Protein AF-A0A413WQT6-F1 (afdb_monomer)

Mean predicted aligned error: 5.81 Å

Solvent-accessible surface area (backbone atoms only — not comparable to full-atom values): 9365 Å² total; per-residue (Å²): 130,80,77,84,77,72,64,91,56,58,44,79,76,48,66,56,95,90,65,35,32,35,25,27,35,76,94,42,76,46,37,30,30,36,37,38,68,94,74,77,40,82,42,83,71,26,79,24,62,67,58,40,52,54,50,54,49,53,52,50,51,50,52,51,55,36,51,55,40,20,67,76,70,45,31,36,21,27,40,14,64,42,96,90,47,59,68,44,64,46,76,43,93,89,52,104,37,47,24,42,45,38,15,49,39,68,68,50,36,56,53,44,43,42,84,94,37,52,79,38,42,81,42,84,38,49,38,66,55,41,63,76,45,46,33,55,51,32,50,76,67,63,32,33,37,24,56,60,38,38,66,87,74,54,68,56,78,38,56,32,63,64,59,52,62,73,77,111

Structure (mmCIF, N/CA/C/O backbone):
data_AF-A0A413WQT6-F1
#
_entry.id   AF-A0A413WQT6-F1
#
loop_
_atom_site.group_PDB
_atom_site.id
_atom_site.type_symbol
_atom_site.label_atom_id
_atom_site.label_alt_id
_atom_site.label_comp_id
_atom_site.label_asym_id
_atom_site.label_entity_id
_atom_site.label_seq_id
_atom_site.pdbx_PDB_ins_code
_atom_site.Cartn_x
_atom_site.Cartn_y
_atom_site.Cartn_z
_atom_site.occupancy
_atom_site.B_iso_or_equiv
_atom_site.auth_seq_id
_atom_site.auth_comp_id
_atom_site.auth_asym_id
_atom_site.auth_atom_id
_atom_site.pdbx_PDB_model_num
ATOM 1 N N . MET A 1 1 ? 35.670 2.061 -7.711 1.00 42.25 1 MET A N 1
ATOM 2 C CA . MET A 1 1 ? 34.240 2.160 -8.042 1.00 42.25 1 MET A CA 1
ATOM 3 C C . MET A 1 1 ? 34.089 1.546 -9.412 1.00 42.25 1 MET A C 1
ATOM 5 O O . MET A 1 1 ? 34.701 2.066 -10.339 1.00 42.25 1 MET A O 1
ATOM 9 N N . LYS A 1 2 ? 33.442 0.380 -9.518 1.00 47.28 2 LYS A N 1
ATOM 10 C CA . LYS A 1 2 ? 32.992 -0.085 -10.832 1.00 47.28 2 LYS A CA 1
ATOM 11 C C . LYS A 1 2 ? 31.962 0.940 -11.298 1.00 47.28 2 LYS A C 1
ATOM 13 O O . LYS A 1 2 ? 31.149 1.375 -10.495 1.00 47.28 2 LYS A O 1
ATOM 18 N N . GLN A 1 3 ? 32.099 1.402 -12.528 1.00 52.56 3 GLN A N 1
ATOM 19 C CA . GLN A 1 3 ? 31.004 2.074 -13.203 1.00 52.56 3 GLN A CA 1
ATOM 20 C C . GLN A 1 3 ? 29.985 0.958 -13.434 1.00 52.56 3 GLN A C 1
ATOM 22 O O . GLN A 1 3 ? 30.347 -0.031 -14.068 1.00 52.56 3 GLN A O 1
ATOM 27 N N . GLU A 1 4 ? 28.830 1.015 -12.778 1.00 66.62 4 GLU A N 1
ATOM 28 C CA . GLU A 1 4 ? 27.766 0.036 -13.007 1.00 66.62 4 GLU A CA 1
ATOM 29 C C . GLU A 1 4 ? 27.338 0.196 -14.467 1.00 66.62 4 GLU A C 1
ATOM 31 O O . GLU A 1 4 ? 26.978 1.287 -14.913 1.00 66.62 4 GLU A O 1
ATOM 36 N N . GLU A 1 5 ? 27.610 -0.836 -15.267 1.00 81.31 5 GLU A N 1
ATOM 37 C CA . GLU A 1 5 ? 27.436 -0.781 -16.714 1.00 81.31 5 GLU A CA 1
ATOM 38 C C . GLU A 1 5 ? 25.961 -1.007 -17.024 1.00 81.31 5 GLU A C 1
ATOM 40 O O . GLU A 1 5 ? 25.419 -2.065 -16.729 1.00 81.31 5 GLU A O 1
ATOM 45 N N . LEU A 1 6 ? 25.323 -0.008 -17.632 1.00 87.69 6 LEU A N 1
ATOM 46 C CA . LEU A 1 6 ? 23.959 -0.154 -18.122 1.00 87.69 6 LEU A CA 1
ATOM 47 C C . LEU A 1 6 ? 23.888 -1.171 -19.267 1.00 87.69 6 LEU A C 1
ATOM 49 O O . LEU A 1 6 ? 24.847 -1.279 -20.046 1.00 87.69 6 LEU A O 1
ATOM 53 N N . PRO A 1 7 ? 22.735 -1.842 -19.446 1.00 91.19 7 PRO A N 1
ATOM 54 C CA . PRO A 1 7 ? 22.513 -2.717 -20.586 1.00 91.19 7 PRO A CA 1
ATOM 55 C C . PRO A 1 7 ? 22.791 -2.009 -21.914 1.00 91.19 7 PRO A C 1
ATOM 57 O O . PRO A 1 7 ? 22.525 -0.813 -22.091 1.00 91.19 7 PRO A O 1
ATOM 60 N N . GLU A 1 8 ? 23.322 -2.755 -22.884 1.00 92.69 8 GLU A N 1
ATOM 61 C CA . GLU A 1 8 ? 23.667 -2.194 -24.187 1.00 92.69 8 GLU A CA 1
ATOM 62 C C . GLU A 1 8 ? 22.437 -1.555 -24.848 1.00 92.69 8 GLU A C 1
ATOM 64 O O . GLU A 1 8 ? 21.415 -2.194 -25.082 1.00 92.69 8 GLU A O 1
ATOM 69 N N . GLY A 1 9 ? 22.546 -0.265 -25.170 1.00 92.81 9 GLY A N 1
ATOM 70 C CA . GLY A 1 9 ? 21.474 0.465 -25.840 1.00 92.81 9 GLY A CA 1
ATOM 71 C C . GLY A 1 9 ? 20.359 0.969 -24.923 1.00 92.81 9 GLY A C 1
ATOM 72 O O . GLY A 1 9 ? 19.442 1.600 -25.448 1.00 92.81 9 GLY A O 1
ATOM 73 N N . PHE A 1 10 ? 20.451 0.777 -23.605 1.00 94.81 10 PHE A N 1
ATOM 74 C CA . PHE A 1 10 ? 19.523 1.365 -22.640 1.00 94.81 10 PHE A CA 1
ATOM 75 C C . PHE A 1 10 ? 19.636 2.896 -22.611 1.00 94.81 10 PHE A C 1
ATOM 77 O O . PHE A 1 10 ? 20.724 3.474 -22.724 1.00 94.81 10 PHE A O 1
ATOM 84 N N . VAL A 1 11 ? 18.486 3.559 -22.522 1.00 94.56 11 VAL A N 1
ATOM 85 C CA . VAL A 1 11 ? 18.353 5.008 -22.378 1.00 94.56 11 VAL A CA 1
ATOM 86 C C . VAL A 1 11 ? 17.512 5.283 -21.143 1.00 94.56 11 VAL A C 1
ATOM 88 O O . VAL A 1 11 ? 16.311 5.025 -21.134 1.00 94.56 11 VAL A O 1
ATOM 91 N N . THR A 1 12 ? 18.156 5.849 -20.131 1.00 93.75 12 THR A N 1
ATOM 92 C CA . THR A 1 12 ? 17.547 6.238 -18.861 1.00 93.75 12 THR A CA 1
ATOM 93 C C . THR A 1 12 ? 16.577 7.404 -19.040 1.00 93.75 12 THR A C 1
ATOM 95 O O . THR A 1 12 ? 16.919 8.426 -19.643 1.00 93.75 12 THR A O 1
ATOM 98 N N . LEU A 1 13 ? 15.376 7.258 -18.487 1.00 91.94 13 LEU A N 1
ATOM 99 C CA . LEU A 1 13 ? 14.363 8.306 -18.346 1.00 91.94 13 LEU A CA 1
ATOM 100 C C . LEU A 1 13 ? 14.331 8.858 -16.918 1.00 91.94 13 LEU A C 1
ATOM 102 O O . LEU A 1 13 ? 14.244 10.072 -16.737 1.00 91.94 13 LEU A O 1
ATOM 106 N N . ALA A 1 14 ? 14.414 7.972 -15.925 1.00 90.00 14 ALA A N 1
ATOM 107 C CA . ALA A 1 14 ? 14.384 8.304 -14.506 1.00 90.00 14 ALA A CA 1
ATOM 108 C C . ALA A 1 14 ? 15.252 7.326 -13.704 1.00 90.00 14 ALA A C 1
ATOM 110 O O . ALA A 1 14 ? 15.535 6.221 -14.161 1.00 90.00 14 ALA A O 1
ATOM 111 N N . THR A 1 15 ? 15.654 7.741 -12.507 1.00 87.06 15 THR A N 1
ATOM 112 C CA . THR A 1 15 ? 16.411 6.925 -11.551 1.00 87.06 15 THR A CA 1
ATOM 113 C C . THR A 1 15 ? 15.766 7.064 -10.180 1.00 87.06 15 THR A C 1
ATOM 115 O O . THR A 1 15 ? 15.355 8.174 -9.825 1.00 87.06 15 THR A O 1
ATOM 118 N N . ASN A 1 16 ? 15.706 5.995 -9.392 1.00 77.81 16 ASN A N 1
ATOM 119 C CA . ASN A 1 16 ? 15.378 6.122 -7.973 1.00 77.81 16 ASN A CA 1
ATOM 120 C C . ASN A 1 16 ? 16.638 6.503 -7.160 1.00 77.81 16 ASN A C 1
ATOM 122 O O . ASN A 1 16 ? 17.741 6.641 -7.697 1.00 77.81 16 ASN A O 1
ATOM 126 N N . GLY A 1 17 ? 16.471 6.751 -5.860 1.00 63.88 17 GLY A N 1
ATOM 127 C CA . GLY A 1 17 ? 17.578 7.099 -4.962 1.00 63.88 17 GLY A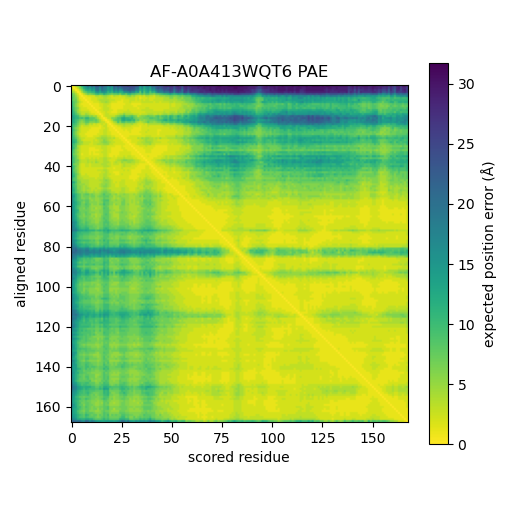 CA 1
ATOM 128 C C . GLY A 1 17 ? 18.499 5.925 -4.598 1.00 63.88 17 GLY A C 1
ATOM 129 O O . GLY A 1 17 ? 19.590 6.175 -4.083 1.00 63.88 17 GLY A O 1
ATOM 130 N N . SER A 1 18 ? 18.079 4.678 -4.855 1.00 67.69 18 SER A N 1
ATOM 131 C CA . SER A 1 18 ? 18.853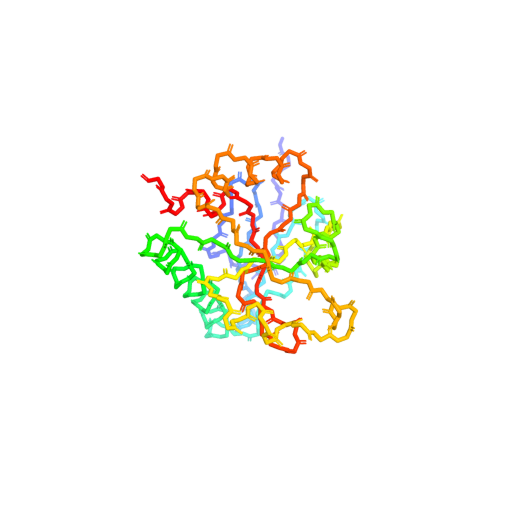 3.451 -4.603 1.00 67.69 18 SER A CA 1
ATOM 132 C C . SER A 1 18 ? 19.758 3.058 -5.771 1.00 67.69 18 SER A C 1
ATOM 134 O O . SER A 1 18 ? 20.744 2.360 -5.553 1.00 67.69 18 SER A O 1
ATOM 136 N N . GLY A 1 19 ? 19.496 3.573 -6.975 1.00 71.94 19 GLY A N 1
ATOM 137 C CA . GLY A 1 19 ? 20.334 3.390 -8.159 1.00 71.94 19 GLY A CA 1
ATOM 138 C C . GLY A 1 19 ? 19.607 2.770 -9.349 1.00 71.94 19 GLY A C 1
ATOM 139 O O . GLY A 1 19 ? 20.104 2.913 -10.461 1.00 71.94 19 GLY A O 1
ATOM 140 N N . ASP A 1 20 ? 18.442 2.150 -9.154 1.00 85.44 20 ASP A N 1
ATOM 141 C CA . ASP A 1 20 ? 17.646 1.533 -10.221 1.00 85.44 20 ASP A CA 1
ATOM 142 C C . ASP A 1 20 ? 17.134 2.562 -11.227 1.00 85.44 20 ASP A C 1
ATOM 144 O O . ASP A 1 20 ? 16.855 3.726 -10.904 1.00 85.44 20 ASP A O 1
ATOM 148 N N . GLU A 1 21 ? 17.014 2.124 -12.478 1.00 93.00 21 GLU A N 1
ATOM 149 C CA . GLU A 1 21 ? 16.743 3.012 -13.604 1.00 93.00 21 GLU A CA 1
ATOM 150 C C . GLU A 1 21 ? 15.508 2.587 -14.390 1.00 93.00 21 GLU A C 1
ATOM 152 O O . GLU A 1 21 ? 15.370 1.436 -14.794 1.00 93.00 21 GLU A O 1
ATOM 157 N N . LEU A 1 22 ? 14.637 3.546 -14.692 1.00 93.12 22 LEU A N 1
ATOM 158 C CA . LEU A 1 22 ? 13.529 3.369 -15.624 1.00 93.12 22 LEU A CA 1
ATOM 159 C C . LEU A 1 22 ? 13.934 3.939 -16.987 1.00 93.12 22 LEU A C 1
ATOM 161 O O . LEU A 1 22 ? 14.439 5.063 -17.068 1.00 93.12 22 LEU A O 1
ATOM 165 N N . GLY A 1 23 ? 13.700 3.207 -18.072 1.00 94.00 23 GLY A N 1
ATOM 166 C CA . GLY A 1 23 ? 14.144 3.618 -19.401 1.00 94.00 23 GLY A CA 1
ATOM 167 C C . GLY A 1 23 ? 13.554 2.805 -20.547 1.00 94.00 23 GLY A C 1
ATOM 168 O O . GLY A 1 23 ? 12.574 2.086 -20.389 1.00 94.00 23 GLY A O 1
ATOM 169 N N . PHE A 1 24 ? 14.155 2.938 -21.726 1.00 95.81 24 PHE A N 1
ATOM 170 C CA . PHE A 1 24 ? 13.804 2.168 -22.925 1.00 95.81 24 PHE A CA 1
ATOM 171 C C . PHE A 1 24 ? 15.065 1.743 -23.686 1.00 95.81 24 PHE A C 1
ATOM 173 O O . PHE A 1 24 ? 16.147 2.303 -23.485 1.00 95.81 24 PHE A O 1
ATOM 180 N N . LEU A 1 25 ? 14.947 0.772 -24.594 1.00 96.00 25 LEU A N 1
ATOM 181 C CA . LEU A 1 25 ? 16.061 0.342 -25.442 1.00 96.00 25 LEU A CA 1
ATOM 182 C C . LEU A 1 25 ? 16.067 1.131 -26.760 1.00 96.00 25 LEU A C 1
ATOM 184 O O . LEU A 1 25 ? 15.035 1.392 -27.366 1.00 96.00 25 LEU A O 1
ATOM 188 N N . LYS A 1 26 ? 17.240 1.502 -27.284 1.00 94.19 26 LYS A N 1
ATOM 189 C CA . LYS A 1 26 ? 17.332 2.272 -28.548 1.00 94.19 26 LYS A CA 1
ATOM 190 C C . LYS A 1 26 ? 16.607 1.621 -29.729 1.00 94.19 26 LYS A C 1
ATOM 192 O O . LYS A 1 26 ? 16.080 2.363 -30.569 1.00 94.19 26 LYS A O 1
ATOM 197 N N . ASP A 1 27 ? 16.606 0.289 -29.758 1.00 94.62 27 ASP A N 1
ATOM 198 C CA . ASP A 1 27 ? 15.990 -0.551 -30.789 1.00 94.62 27 ASP A CA 1
ATOM 199 C C . ASP A 1 27 ? 14.533 -0.944 -30.464 1.00 94.62 27 ASP A C 1
ATOM 201 O O . ASP A 1 27 ? 13.830 -1.427 -31.348 1.00 94.62 27 ASP A O 1
ATOM 205 N N . ASP A 1 28 ? 14.063 -0.675 -29.240 1.00 93.19 28 ASP A N 1
ATOM 206 C CA . ASP A 1 28 ? 12.680 -0.856 -28.782 1.00 93.19 28 ASP A CA 1
ATOM 207 C C . ASP A 1 28 ? 12.273 0.325 -27.887 1.00 93.19 28 ASP A C 1
ATOM 209 O O . ASP A 1 28 ? 12.539 0.357 -26.684 1.00 93.19 28 ASP A O 1
ATOM 213 N N . ARG A 1 29 ? 11.668 1.331 -28.525 1.00 89.12 29 ARG A N 1
ATOM 214 C CA . ARG A 1 29 ? 11.290 2.603 -27.891 1.00 89.12 29 ARG A CA 1
ATOM 215 C C . ARG A 1 29 ? 9.844 2.640 -27.413 1.00 89.12 29 ARG A C 1
ATOM 217 O O . ARG A 1 29 ? 9.415 3.684 -26.932 1.00 89.12 29 ARG A O 1
ATOM 224 N N . GLU A 1 30 ? 9.093 1.566 -27.635 1.00 92.94 30 GLU A N 1
ATOM 225 C CA . GLU A 1 30 ? 7.721 1.464 -27.144 1.00 92.94 30 GLU A CA 1
ATOM 226 C C . GLU A 1 30 ? 7.752 0.910 -25.720 1.00 92.94 30 GLU A C 1
ATOM 228 O O . GLU A 1 30 ? 7.236 1.551 -24.807 1.00 92.94 30 GLU A O 1
ATOM 233 N N . THR A 1 31 ? 8.445 -0.207 -25.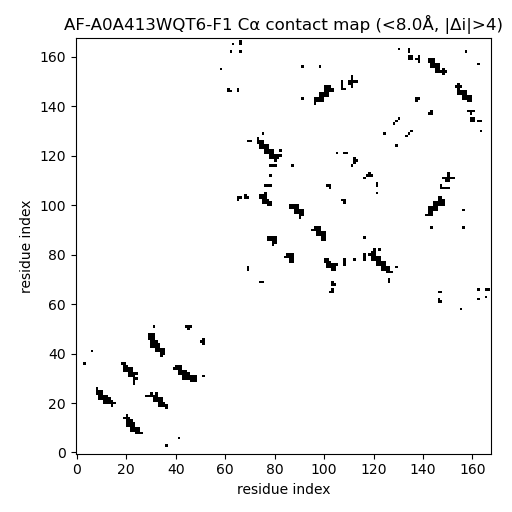505 1.00 95.06 31 THR A N 1
ATOM 234 C CA . THR A 1 31 ? 8.524 -0.855 -24.194 1.00 95.06 31 THR A CA 1
ATOM 235 C C . THR A 1 31 ? 9.315 -0.020 -23.182 1.00 95.06 31 THR A C 1
ATOM 237 O O . THR A 1 31 ? 10.431 0.435 -23.447 1.00 95.06 31 THR A O 1
ATOM 240 N N . ILE A 1 32 ? 8.743 0.134 -21.990 1.00 95.38 32 ILE A N 1
ATOM 241 C CA . ILE A 1 32 ? 9.395 0.707 -20.815 1.00 95.38 32 ILE A CA 1
ATOM 242 C C . ILE A 1 32 ? 9.997 -0.431 -19.998 1.00 95.38 32 ILE A C 1
ATOM 244 O O . ILE A 1 32 ? 9.331 -1.431 -19.718 1.00 95.38 32 ILE A O 1
ATOM 248 N N . TYR A 1 33 ? 11.251 -0.263 -19.601 1.00 94.62 33 TYR A N 1
ATOM 249 C CA . TYR A 1 33 ? 12.012 -1.229 -18.829 1.00 94.62 33 TYR A CA 1
ATOM 250 C C . TYR A 1 33 ? 12.469 -0.627 -17.499 1.00 94.62 33 TYR A C 1
ATOM 252 O O . TYR A 1 33 ? 12.820 0.553 -17.442 1.00 94.62 33 TYR A O 1
ATOM 260 N N . ALA A 1 34 ? 12.512 -1.462 -16.465 1.00 92.88 34 ALA A N 1
ATOM 261 C CA . ALA A 1 34 ? 13.213 -1.203 -15.216 1.00 92.88 34 ALA A CA 1
ATOM 262 C C . ALA A 1 34 ? 14.535 -1.983 -15.220 1.00 92.88 34 ALA A C 1
ATOM 264 O O . ALA A 1 34 ? 14.568 -3.164 -15.579 1.00 92.88 34 ALA A O 1
ATOM 265 N N . TRP A 1 35 ? 15.623 -1.308 -14.870 1.00 93.88 35 TRP A N 1
ATOM 266 C CA . TRP A 1 35 ? 16.942 -1.889 -14.691 1.00 93.88 35 TRP A CA 1
ATOM 267 C C . TRP A 1 35 ? 17.272 -1.941 -13.204 1.00 93.88 35 TRP A C 1
ATOM 269 O O . TRP A 1 35 ? 17.480 -0.901 -12.574 1.00 93.88 35 TRP A O 1
ATOM 279 N N . TRP A 1 36 ? 17.321 -3.163 -12.682 1.00 89.44 36 TRP A N 1
ATOM 280 C CA . TRP A 1 36 ? 17.613 -3.469 -11.289 1.00 89.44 36 TRP A CA 1
ATOM 281 C C . TRP A 1 36 ? 19.113 -3.712 -11.136 1.00 89.44 36 TRP A C 1
ATOM 283 O O . TRP A 1 36 ? 19.612 -4.782 -11.503 1.00 89.44 36 TRP A O 1
ATOM 293 N N . HIS A 1 37 ? 19.859 -2.734 -10.613 1.00 86.25 37 HIS A N 1
ATOM 294 C CA . HIS A 1 37 ? 21.329 -2.838 -10.557 1.00 86.25 37 HIS A CA 1
ATOM 295 C C . HIS A 1 37 ? 21.800 -3.927 -9.599 1.00 86.25 37 HIS A C 1
ATOM 297 O O . HIS A 1 37 ? 22.782 -4.613 -9.880 1.00 86.25 37 HIS A O 1
ATOM 303 N N . GLU A 1 38 ? 21.094 -4.116 -8.485 1.00 84.69 38 GLU A N 1
ATOM 304 C CA . GLU A 1 38 ? 21.458 -5.134 -7.496 1.00 84.69 38 GLU A CA 1
ATOM 305 C C . GLU A 1 38 ? 21.318 -6.560 -8.042 1.00 84.69 38 GLU A C 1
ATOM 307 O O . GLU A 1 38 ? 22.087 -7.452 -7.671 1.00 84.69 38 GLU A O 1
ATOM 312 N N . LEU A 1 39 ? 20.354 -6.760 -8.944 1.00 85.06 39 LEU A N 1
ATOM 313 C CA . LEU A 1 39 ? 20.040 -8.053 -9.545 1.00 85.06 39 LEU A CA 1
ATOM 314 C C . LEU A 1 39 ? 20.716 -8.261 -10.906 1.00 85.06 39 LEU A C 1
ATOM 316 O O . LEU A 1 39 ? 20.740 -9.392 -11.392 1.00 85.06 39 LEU A O 1
ATOM 320 N N . ASP A 1 40 ? 21.289 -7.203 -11.495 1.00 88.56 40 ASP A N 1
ATOM 321 C CA . ASP A 1 40 ? 21.801 -7.194 -12.872 1.00 88.56 40 ASP A CA 1
ATOM 322 C C . ASP A 1 40 ? 20.707 -7.648 -13.866 1.00 88.56 40 ASP A C 1
ATOM 324 O O . ASP A 1 40 ? 20.948 -8.442 -14.781 1.00 88.56 40 ASP A O 1
ATOM 328 N N . GLU A 1 41 ? 19.469 -7.176 -13.653 1.00 90.69 41 GLU A N 1
ATOM 329 C CA . GLU A 1 41 ? 18.270 -7.641 -14.358 1.00 90.69 41 GLU A CA 1
ATOM 330 C C . GLU A 1 41 ? 17.503 -6.503 -15.048 1.00 90.69 41 GLU A C 1
ATOM 332 O O . GLU A 1 41 ? 17.170 -5.483 -14.447 1.00 90.69 41 GLU A O 1
ATOM 337 N N . LEU A 1 42 ? 17.189 -6.707 -16.335 1.00 92.12 42 LEU A N 1
ATOM 338 C CA . LEU A 1 42 ? 16.339 -5.817 -17.125 1.00 92.12 42 LEU A CA 1
ATOM 339 C C . LEU A 1 42 ? 14.942 -6.424 -17.241 1.00 92.12 42 LEU A C 1
ATOM 341 O O . LEU A 1 42 ? 14.758 -7.447 -17.905 1.00 92.12 42 LEU A O 1
ATOM 345 N N . GLN A 1 43 ? 13.956 -5.758 -16.655 1.00 92.56 43 GLN A N 1
ATOM 346 C CA . GLN A 1 43 ? 12.571 -6.209 -16.629 1.00 92.56 43 GLN A CA 1
ATOM 347 C C . GLN A 1 43 ? 11.676 -5.273 -17.438 1.00 92.56 43 GLN A C 1
ATOM 349 O O . GLN A 1 43 ? 11.876 -4.062 -17.462 1.00 92.56 43 GLN A O 1
ATOM 354 N N . VAL A 1 44 ? 10.663 -5.828 -18.103 1.00 92.75 44 VAL A N 1
ATOM 355 C CA . VAL A 1 44 ? 9.616 -5.028 -18.747 1.00 92.75 44 VAL A CA 1
ATOM 356 C C . VAL A 1 44 ? 8.709 -4.447 -17.666 1.00 92.75 44 VAL A C 1
ATOM 358 O O . VAL A 1 44 ? 8.028 -5.200 -16.976 1.00 92.75 44 VAL A O 1
ATOM 361 N N . ALA A 1 45 ? 8.676 -3.121 -17.563 1.00 89.88 45 ALA A N 1
ATOM 362 C CA . ALA A 1 45 ? 7.747 -2.399 -16.700 1.00 89.88 45 ALA A CA 1
ATOM 363 C C . ALA A 1 45 ? 6.398 -2.172 -17.406 1.00 89.88 45 ALA A C 1
ATOM 365 O O . ALA A 1 45 ? 5.343 -2.339 -16.804 1.00 89.88 45 ALA A O 1
ATOM 366 N N . ALA A 1 46 ? 6.412 -1.838 -18.703 1.00 92.25 46 ALA A N 1
ATOM 367 C CA . ALA A 1 46 ? 5.201 -1.688 -19.514 1.00 92.25 46 ALA A CA 1
ATOM 368 C C . ALA A 1 46 ? 5.493 -1.858 -21.009 1.00 92.25 46 ALA A C 1
ATOM 370 O O . ALA A 1 46 ? 6.591 -1.579 -21.474 1.00 92.25 46 ALA A O 1
ATOM 371 N N . LEU A 1 47 ? 4.488 -2.254 -21.796 1.00 93.25 47 LEU A N 1
ATOM 372 C CA . LEU A 1 47 ? 4.635 -2.449 -23.249 1.00 93.25 47 LEU A CA 1
ATOM 373 C C . LEU A 1 47 ? 4.556 -1.151 -24.071 1.00 93.25 47 LEU A C 1
ATOM 375 O O . LEU A 1 47 ? 4.785 -1.174 -25.276 1.00 93.25 47 LEU A O 1
ATOM 379 N N . SER A 1 48 ? 4.182 -0.035 -23.447 1.00 92.69 48 SER A N 1
ATOM 380 C CA . SER A 1 48 ? 4.181 1.291 -24.069 1.00 92.69 48 SER A CA 1
ATOM 381 C C . SER A 1 48 ? 4.296 2.375 -23.003 1.00 92.69 48 SER A C 1
ATOM 383 O O . SER A 1 48 ? 3.922 2.150 -21.848 1.00 92.69 48 SER A O 1
ATOM 385 N N . PHE A 1 49 ? 4.753 3.564 -23.397 1.00 88.56 49 PHE A N 1
ATOM 386 C CA . PHE A 1 49 ? 4.701 4.740 -22.530 1.00 88.56 49 PHE A CA 1
ATOM 387 C C . PHE A 1 49 ? 3.260 5.102 -22.145 1.00 88.56 49 PHE A C 1
ATOM 389 O O . PHE A 1 49 ? 3.011 5.396 -20.980 1.00 88.56 49 PHE A O 1
ATOM 396 N N . GLU A 1 50 ? 2.302 5.032 -23.081 1.00 90.69 50 GLU A N 1
A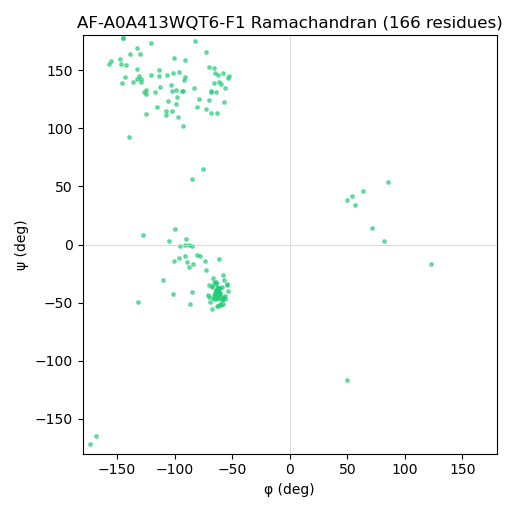TOM 397 C CA . GLU A 1 50 ? 0.889 5.252 -22.748 1.00 90.69 50 GLU A CA 1
ATOM 398 C C . GLU A 1 50 ? 0.389 4.263 -21.690 1.00 90.69 50 GLU A C 1
ATOM 400 O O . GLU A 1 50 ? -0.182 4.696 -20.696 1.00 90.69 50 GLU A O 1
ATOM 405 N N . ALA A 1 51 ? 0.659 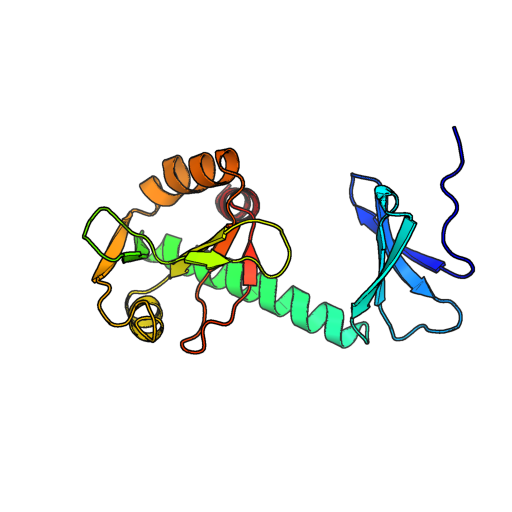2.962 -21.846 1.00 89.12 51 ALA A N 1
ATOM 406 C CA . ALA A 1 51 ? 0.241 1.963 -20.861 1.00 89.12 51 ALA A CA 1
ATOM 407 C C . ALA A 1 51 ? 0.887 2.193 -19.486 1.00 89.12 51 ALA A C 1
ATOM 409 O O . ALA A 1 51 ? 0.230 2.006 -18.467 1.00 89.12 51 ALA A O 1
ATOM 410 N N . PHE A 1 52 ? 2.156 2.614 -19.451 1.00 89.19 52 PHE A N 1
ATOM 411 C CA . PHE A 1 52 ? 2.832 2.964 -18.202 1.00 89.19 52 PHE A CA 1
ATOM 412 C C . PHE A 1 52 ? 2.122 4.126 -17.498 1.00 89.19 52 PHE A C 1
ATOM 414 O O . PHE A 1 52 ? 1.744 4.009 -16.337 1.00 89.19 52 PHE A O 1
ATOM 421 N N . VAL A 1 53 ? 1.875 5.221 -18.224 1.00 89.75 53 VAL A N 1
ATOM 422 C CA . VAL A 1 53 ? 1.195 6.406 -17.683 1.00 89.75 53 VAL A CA 1
ATOM 423 C C . VAL A 1 53 ? -0.228 6.083 -17.230 1.00 89.75 53 VAL A C 1
ATOM 425 O O . VAL A 1 53 ? -0.643 6.560 -16.180 1.00 89.75 53 VAL A O 1
ATOM 428 N N . GLU A 1 54 ? -0.973 5.27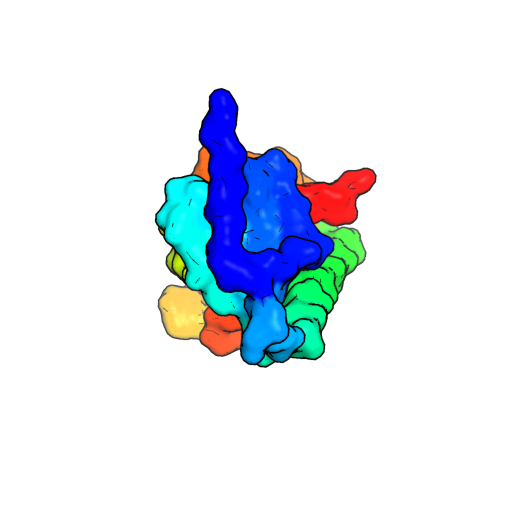9 -17.990 1.00 90.56 54 GLU A N 1
ATOM 429 C CA . GLU A 1 54 ? -2.335 4.873 -17.626 1.00 90.56 54 GLU A CA 1
ATOM 430 C C . GLU A 1 54 ? -2.372 4.110 -16.297 1.00 90.56 54 GLU A C 1
ATOM 432 O O . GLU A 1 54 ? -3.231 4.393 -15.463 1.00 90.56 54 GLU A O 1
ATOM 437 N N . VAL A 1 55 ? -1.438 3.178 -16.079 1.00 87.56 55 VAL A N 1
ATOM 438 C CA . VAL A 1 55 ? -1.368 2.402 -14.832 1.00 87.56 55 VAL A CA 1
ATOM 439 C C . VAL A 1 55 ? -0.955 3.286 -13.658 1.00 87.56 55 VAL A C 1
ATOM 441 O O . VAL A 1 55 ? -1.654 3.294 -12.650 1.00 87.56 55 VAL A O 1
ATOM 444 N N . THR A 1 56 ? 0.113 4.077 -13.799 1.00 87.69 56 THR A N 1
ATOM 445 C CA . THR A 1 56 ? 0.582 4.971 -12.726 1.00 87.69 56 THR A CA 1
ATOM 446 C C . THR A 1 56 ? -0.466 6.022 -12.357 1.00 87.69 56 THR A C 1
ATOM 448 O O . THR A 1 56 ? -0.646 6.338 -11.184 1.00 87.69 56 THR A O 1
ATOM 451 N N . GLN A 1 57 ? -1.196 6.556 -13.341 1.00 92.25 57 GLN A N 1
ATOM 452 C CA . GLN A 1 57 ? -2.289 7.483 -13.059 1.00 92.25 57 GLN A CA 1
ATOM 453 C C . GLN A 1 57 ? -3.430 6.783 -12.315 1.00 92.25 57 GLN A C 1
ATOM 455 O O . GLN A 1 57 ? -3.931 7.334 -11.344 1.00 92.25 57 GLN A O 1
ATOM 460 N N . ALA A 1 58 ? -3.820 5.573 -12.726 1.00 92.25 58 ALA A N 1
ATOM 461 C CA . ALA A 1 58 ? -4.876 4.826 -12.046 1.00 92.25 58 ALA A CA 1
ATOM 462 C C . ALA A 1 58 ? -4.507 4.483 -10.592 1.00 92.25 58 ALA A C 1
ATOM 464 O O . ALA A 1 58 ? -5.358 4.562 -9.709 1.00 92.25 58 ALA A O 1
ATOM 465 N N . GLU A 1 59 ? -3.248 4.132 -10.341 1.00 94.06 59 GLU A N 1
ATOM 466 C CA . GLU A 1 59 ? -2.712 3.898 -8.999 1.00 94.06 59 GLU A CA 1
ATOM 467 C C . GLU A 1 59 ? -2.768 5.168 -8.137 1.00 94.06 59 GLU A C 1
ATOM 469 O O . GLU A 1 59 ? -3.263 5.129 -7.008 1.00 94.06 59 GLU A O 1
ATOM 474 N N . SER A 1 60 ? -2.343 6.309 -8.686 1.00 94.62 60 SER A N 1
ATOM 475 C CA . SER A 1 60 ? -2.437 7.608 -8.010 1.00 94.62 60 SER A CA 1
ATOM 476 C C . SER A 1 60 ? -3.888 8.012 -7.725 1.00 94.62 60 SER A C 1
ATOM 478 O O . SER A 1 60 ? -4.185 8.486 -6.631 1.00 94.62 60 SER A O 1
ATOM 480 N N . ASP A 1 61 ? -4.796 7.810 -8.684 1.00 97.25 61 ASP A N 1
ATOM 481 C CA . ASP A 1 61 ? -6.214 8.163 -8.553 1.00 97.25 61 ASP A CA 1
ATOM 482 C C . ASP A 1 61 ? -6.891 7.356 -7.432 1.00 97.25 61 ASP A C 1
ATOM 484 O O . ASP A 1 61 ? -7.750 7.880 -6.715 1.00 97.25 61 ASP A O 1
ATOM 488 N N . VAL A 1 62 ? -6.522 6.078 -7.273 1.00 97.69 62 VAL A N 1
ATOM 489 C CA . VAL A 1 62 ? -7.034 5.218 -6.193 1.00 97.69 62 VAL A CA 1
ATOM 490 C C . VAL A 1 62 ? -6.560 5.717 -4.832 1.00 97.69 62 VAL A C 1
ATOM 492 O O . VAL A 1 62 ? -7.393 5.847 -3.934 1.00 97.69 62 VAL A O 1
ATOM 495 N N . LEU A 1 63 ? -5.270 6.039 -4.690 1.00 98.31 63 LEU A N 1
ATOM 496 C CA . LEU A 1 63 ? -4.716 6.579 -3.447 1.00 98.31 63 LEU A CA 1
ATOM 497 C C . LEU A 1 63 ? -5.407 7.893 -3.058 1.00 98.31 63 LEU A C 1
ATOM 499 O O . LEU A 1 63 ? -5.928 8.003 -1.950 1.00 98.31 63 LEU A O 1
ATOM 503 N N . GLU A 1 64 ? -5.475 8.851 -3.988 1.00 98.31 64 GLU A N 1
ATOM 504 C CA . GLU A 1 64 ? -6.120 10.151 -3.766 1.00 98.31 64 GLU A CA 1
ATOM 505 C C . GLU A 1 64 ? -7.587 9.968 -3.361 1.00 98.31 64 GLU A C 1
ATOM 507 O O . GLU A 1 64 ? -8.010 10.435 -2.306 1.00 98.31 64 GLU A O 1
ATOM 512 N N . THR A 1 65 ? -8.348 9.188 -4.135 1.00 98.38 65 THR A N 1
ATOM 513 C CA . THR A 1 65 ? -9.772 8.949 -3.861 1.00 98.38 65 THR A CA 1
ATOM 514 C C . THR A 1 65 ? -9.997 8.269 -2.509 1.00 98.38 65 THR A C 1
ATOM 516 O O . THR A 1 65 ? -10.969 8.582 -1.813 1.00 98.38 65 THR A O 1
ATOM 519 N N . PHE A 1 66 ? -9.153 7.299 -2.148 1.00 98.69 66 PHE A N 1
ATOM 520 C CA . PHE A 1 66 ? -9.240 6.618 -0.861 1.00 98.69 66 PHE A CA 1
ATOM 521 C C . PHE A 1 66 ? -9.006 7.610 0.280 1.00 98.69 66 PHE A C 1
ATOM 523 O O . PHE A 1 66 ? -9.849 7.716 1.175 1.00 98.69 66 PHE A O 1
ATOM 530 N N . CYS A 1 67 ? -7.903 8.359 0.225 1.00 98.44 67 CYS A N 1
ATOM 531 C CA . CYS A 1 67 ? -7.509 9.271 1.289 1.00 98.44 67 CYS A CA 1
ATOM 532 C C . CYS A 1 67 ? -8.502 10.425 1.465 1.00 98.44 67 CYS A C 1
ATOM 534 O O . CYS A 1 67 ? -8.922 10.676 2.594 1.00 98.44 67 CYS A O 1
ATOM 536 N N . GLU A 1 68 ? -8.968 11.048 0.375 1.00 98.44 68 GLU A N 1
ATOM 537 C CA . GLU A 1 68 ? -9.997 12.099 0.424 1.00 98.44 68 GLU A CA 1
ATOM 538 C C . GLU A 1 68 ? -11.268 11.607 1.129 1.00 98.44 68 GLU A C 1
ATOM 540 O O . GLU A 1 68 ? -11.807 12.266 2.019 1.00 98.44 68 GLU A O 1
ATOM 545 N N . ARG A 1 69 ? -11.749 10.408 0.779 1.00 98.44 69 ARG A N 1
ATOM 546 C CA . ARG A 1 69 ? -12.957 9.841 1.397 1.00 98.44 69 ARG A CA 1
ATOM 547 C C . ARG A 1 69 ? -12.762 9.549 2.876 1.00 98.44 69 ARG A C 1
ATOM 549 O O . ARG A 1 69 ? -13.670 9.813 3.664 1.00 98.44 69 ARG A O 1
ATOM 556 N N . VAL A 1 70 ? -11.616 8.979 3.238 1.00 98.06 70 VAL A N 1
ATOM 557 C CA . VAL A 1 70 ? -11.269 8.661 4.627 1.00 98.06 70 VAL A CA 1
ATOM 558 C C . VAL A 1 70 ? -11.144 9.940 5.458 1.00 98.06 70 VAL A C 1
ATOM 560 O O . VAL A 1 70 ? -11.633 9.973 6.587 1.00 98.06 70 VAL A O 1
ATOM 563 N N . GLU A 1 71 ? -10.574 11.010 4.901 1.00 97.25 71 GLU A N 1
ATOM 564 C CA . GLU A 1 71 ? -10.524 12.324 5.549 1.00 97.25 71 GLU A CA 1
ATOM 565 C C . GLU A 1 71 ? -11.935 12.897 5.757 1.00 97.25 71 GLU A C 1
ATOM 567 O O . GLU A 1 71 ? -12.282 13.334 6.857 1.00 97.25 71 GLU A O 1
ATOM 572 N N . GLU A 1 72 ? -12.785 12.840 4.726 1.00 97.50 72 GLU A N 1
ATOM 573 C CA . GLU A 1 72 ? -14.153 13.364 4.780 1.00 97.50 72 GLU A CA 1
ATOM 574 C C . GLU A 1 72 ? -15.036 12.642 5.809 1.00 97.50 72 GLU A C 1
ATOM 576 O O . GLU A 1 72 ? -15.868 13.276 6.471 1.00 97.50 72 GLU A O 1
ATOM 581 N N . ASN A 1 73 ? -14.905 11.318 5.929 1.00 96.00 73 ASN A N 1
ATOM 582 C CA . ASN A 1 73 ? -15.781 10.501 6.772 1.00 96.00 73 ASN A CA 1
ATOM 583 C C . ASN A 1 73 ? -15.162 10.113 8.132 1.00 96.00 73 ASN A C 1
ATOM 585 O O . ASN A 1 73 ? -15.897 9.716 9.042 1.00 96.00 73 ASN A O 1
ATOM 589 N N . GLY A 1 74 ? -13.846 10.281 8.297 1.00 98.12 74 GLY A N 1
ATOM 590 C CA . GLY A 1 74 ? -13.093 9.999 9.520 1.00 98.12 74 GLY A CA 1
ATOM 591 C C . GLY A 1 74 ? -12.920 8.511 9.845 1.00 98.12 74 GLY A C 1
ATOM 592 O O . GLY A 1 74 ? -12.582 8.172 10.986 1.00 98.12 74 GLY A O 1
ATOM 593 N N . LEU A 1 75 ? -13.188 7.620 8.890 1.00 98.31 75 LEU A N 1
ATOM 594 C CA . LEU A 1 75 ? -13.225 6.172 9.060 1.00 98.31 75 LEU A CA 1
ATOM 595 C C . LEU A 1 75 ? -12.522 5.449 7.906 1.00 98.31 75 LEU A C 1
ATOM 597 O O . LEU A 1 75 ? -12.709 5.736 6.729 1.00 98.31 75 LEU A O 1
ATOM 601 N N . VAL A 1 76 ? -11.794 4.408 8.274 1.00 98.44 76 VAL A N 1
ATOM 602 C CA . VAL A 1 76 ? -11.347 3.339 7.390 1.00 98.44 76 VAL A CA 1
ATOM 603 C C . VAL A 1 76 ? -12.171 2.100 7.714 1.00 98.44 76 VAL A C 1
ATOM 605 O O . VAL A 1 76 ? -12.553 1.868 8.860 1.00 98.44 76 VAL A O 1
ATOM 608 N N . PHE A 1 77 ? -12.472 1.291 6.711 1.00 98.31 77 PHE A N 1
ATOM 609 C CA . PHE A 1 77 ? -13.206 0.048 6.884 1.00 98.31 77 PHE A CA 1
ATOM 610 C C . PHE A 1 77 ? -12.309 -1.138 6.562 1.00 98.31 77 PHE A C 1
ATOM 612 O O . PHE A 1 77 ? -11.433 -1.058 5.707 1.00 98.31 77 PHE A O 1
ATOM 619 N N . GLY A 1 78 ? -12.571 -2.265 7.208 1.00 97.50 78 GLY A N 1
ATOM 620 C CA . GLY A 1 78 ? -11.933 -3.529 6.871 1.00 97.50 78 GLY A CA 1
ATOM 621 C C . GLY A 1 78 ? -12.853 -4.712 7.050 1.00 97.50 78 GLY A C 1
ATOM 622 O O . GLY A 1 78 ? -13.995 -4.572 7.493 1.00 97.50 78 GLY A O 1
ATOM 623 N N . LEU A 1 79 ? -12.340 -5.885 6.706 1.00 97.56 79 LEU A N 1
ATOM 624 C CA . LEU A 1 79 ? -12.998 -7.159 6.948 1.00 97.56 79 LEU A CA 1
ATOM 625 C C . LEU A 1 79 ? -12.190 -7.941 7.979 1.00 97.56 79 LEU A C 1
ATOM 627 O O . LEU A 1 79 ? -10.971 -8.018 7.870 1.00 97.56 79 LEU A O 1
ATOM 631 N N . SER A 1 80 ? -12.866 -8.549 8.948 1.00 97.12 80 SER A N 1
ATOM 632 C CA . SER A 1 80 ? -12.219 -9.364 9.976 1.00 97.12 80 SER A CA 1
ATOM 633 C C . SER A 1 80 ? -13.066 -10.581 10.350 1.00 97.12 80 SER A C 1
ATOM 635 O O . SER A 1 80 ? -14.299 -10.498 10.362 1.00 97.12 80 SER A O 1
ATOM 637 N N . ALA A 1 81 ? -12.421 -11.714 10.632 1.00 95.12 81 ALA A N 1
ATOM 638 C CA . ALA A 1 81 ? -13.091 -12.952 11.037 1.00 95.12 81 ALA A CA 1
ATOM 639 C C . ALA A 1 81 ? -13.869 -12.770 12.350 1.00 95.12 81 ALA A C 1
ATOM 641 O O . ALA A 1 81 ? -15.025 -13.173 12.457 1.00 95.12 81 ALA A O 1
ATOM 642 N N . GLU A 1 82 ? -13.247 -12.107 13.320 1.00 89.81 82 GLU A N 1
ATOM 643 C CA . GLU A 1 82 ? -13.835 -11.683 14.588 1.00 89.81 82 GLU A CA 1
ATOM 644 C C . GLU A 1 82 ? -13.733 -10.156 14.719 1.00 89.81 82 GLU A C 1
ATOM 646 O O . GLU A 1 82 ? -13.111 -9.491 13.894 1.00 89.81 82 GLU A O 1
ATOM 651 N N . GLN A 1 83 ? -14.334 -9.569 15.758 1.00 78.94 83 GLN A N 1
ATOM 652 C CA . GLN A 1 83 ? -14.331 -8.105 15.939 1.00 78.94 83 GLN A CA 1
ATOM 653 C C . GLN A 1 83 ? -12.920 -7.505 16.032 1.00 78.94 83 GLN A C 1
ATOM 655 O O . GLN A 1 83 ? -12.695 -6.432 15.483 1.00 78.94 83 GLN A O 1
ATOM 660 N N . ASP A 1 84 ? -11.988 -8.223 16.665 1.00 76.50 84 ASP A N 1
ATOM 661 C CA . ASP A 1 84 ? -10.635 -7.735 16.962 1.00 76.50 84 ASP A CA 1
ATOM 662 C C . ASP A 1 84 ? -9.521 -8.695 16.476 1.00 76.50 84 ASP A C 1
ATOM 664 O O . ASP A 1 84 ? -8.356 -8.506 16.818 1.00 76.50 84 ASP A O 1
ATOM 668 N N . GLU A 1 85 ? -9.851 -9.752 15.719 1.00 85.88 85 GLU A N 1
ATOM 669 C CA . GLU A 1 85 ? -8.888 -10.777 15.280 1.00 85.88 85 GLU A CA 1
ATOM 670 C C . GLU A 1 85 ? -9.221 -11.323 13.881 1.00 85.88 85 GLU A C 1
ATOM 672 O O . GLU A 1 85 ? -10.380 -11.608 13.570 1.00 85.88 85 GLU A O 1
ATOM 677 N N . GLY A 1 86 ? -8.182 -11.528 13.063 1.00 91.19 86 GLY A N 1
ATOM 678 C CA . GLY A 1 86 ? -8.291 -12.159 11.745 1.00 91.19 86 GLY A CA 1
ATOM 679 C C . GLY A 1 86 ? -8.654 -11.192 10.620 1.00 91.19 86 GLY A C 1
ATOM 680 O O . GLY A 1 86 ? -9.618 -11.443 9.898 1.00 91.19 86 GLY A O 1
ATOM 681 N N . TRP A 1 87 ? -7.885 -10.108 10.471 1.00 97.06 87 TRP A N 1
ATOM 682 C CA . TRP A 1 87 ? -8.042 -9.136 9.383 1.00 97.06 87 TRP A CA 1
ATOM 683 C C . TRP A 1 87 ? -7.913 -9.795 8.002 1.00 97.06 87 TRP A C 1
ATOM 685 O O . TRP A 1 87 ? -7.187 -10.774 7.837 1.00 97.06 87 TRP A O 1
ATOM 695 N N . ALA A 1 88 ? -8.632 -9.280 7.007 1.00 96.88 88 ALA A N 1
ATOM 696 C CA . ALA A 1 88 ? -8.535 -9.749 5.631 1.00 96.88 88 ALA A CA 1
ATOM 697 C C . ALA A 1 88 ? -7.191 -9.348 5.017 1.00 96.88 88 ALA A C 1
ATOM 699 O O . ALA A 1 88 ? -6.845 -8.166 4.977 1.00 96.88 88 ALA A O 1
ATOM 700 N N . TYR A 1 89 ? -6.467 -10.343 4.516 1.00 96.44 89 TYR A N 1
ATOM 701 C CA . TYR A 1 89 ? -5.175 -10.161 3.877 1.00 96.44 89 TYR A CA 1
ATOM 702 C C . TYR A 1 89 ? -5.008 -11.103 2.688 1.00 96.44 89 TYR A C 1
ATOM 704 O O . TYR A 1 89 ? -5.622 -12.173 2.654 1.00 96.44 89 TYR A O 1
ATOM 712 N N . ALA A 1 90 ? -4.170 -10.715 1.734 1.00 95.31 90 ALA A N 1
ATOM 713 C CA . ALA A 1 90 ? -3.767 -11.541 0.602 1.00 95.31 90 ALA A CA 1
ATOM 714 C C . ALA A 1 90 ? -2.240 -11.486 0.428 1.00 95.31 90 ALA A C 1
ATOM 716 O O . ALA A 1 90 ? -1.656 -10.456 0.748 1.00 95.31 90 ALA A O 1
ATOM 717 N N . PRO A 1 91 ? -1.591 -12.538 -0.099 1.00 96.31 91 PRO A N 1
ATOM 718 C CA . PRO A 1 91 ? -0.177 -12.462 -0.456 1.00 96.31 91 PRO A CA 1
ATOM 719 C C . PRO A 1 91 ? 0.056 -11.374 -1.508 1.00 96.31 91 PRO A C 1
ATOM 721 O O . PRO A 1 91 ? -0.723 -11.282 -2.463 1.00 96.31 91 PRO A O 1
ATOM 724 N N . SER A 1 92 ? 1.127 -10.600 -1.352 1.00 95.81 92 SER A N 1
ATOM 725 C CA . SER A 1 92 ? 1.530 -9.585 -2.324 1.00 95.81 92 SER A CA 1
ATOM 726 C C . SER A 1 92 ? 1.877 -10.211 -3.676 1.00 95.81 92 SER A C 1
ATOM 728 O O . SER A 1 92 ? 2.385 -11.336 -3.776 1.00 95.81 92 SER A O 1
ATOM 730 N N . HIS A 1 93 ? 1.577 -9.479 -4.748 1.00 88.31 93 HIS A N 1
ATOM 731 C CA . HIS A 1 93 ? 2.005 -9.833 -6.099 1.00 88.31 93 HIS A CA 1
ATOM 732 C C . HIS A 1 93 ? 3.372 -9.254 -6.477 1.00 88.31 93 HIS A C 1
ATOM 734 O O . HIS A 1 93 ? 3.943 -9.691 -7.483 1.00 88.31 93 HIS A O 1
ATOM 740 N N . VAL A 1 94 ? 3.873 -8.284 -5.710 1.00 82.25 94 VAL A N 1
ATOM 741 C CA . VAL A 1 94 ? 5.109 -7.546 -5.999 1.00 82.25 94 VAL A CA 1
ATOM 742 C C . VAL A 1 94 ? 6.243 -7.888 -5.034 1.00 82.25 94 VAL A C 1
ATOM 744 O O . VAL A 1 94 ? 7.396 -7.921 -5.461 1.00 82.25 94 VAL A O 1
ATOM 747 N N . GLU A 1 95 ? 5.928 -8.232 -3.787 1.00 88.62 95 GLU A N 1
ATOM 748 C CA . GLU A 1 95 ? 6.897 -8.498 -2.722 1.00 88.62 95 GLU A CA 1
ATOM 749 C C . GLU A 1 95 ? 6.625 -9.829 -1.998 1.00 88.62 95 GLU A C 1
ATOM 751 O O . GLU A 1 95 ? 5.553 -10.421 -2.117 1.00 88.62 95 GLU A O 1
ATOM 756 N N . ASP A 1 96 ? 7.608 -10.340 -1.246 1.00 94.19 96 ASP A N 1
ATOM 757 C CA . ASP A 1 96 ? 7.461 -11.559 -0.424 1.00 94.19 96 ASP A CA 1
ATOM 758 C C . ASP A 1 96 ? 6.856 -11.219 0.952 1.00 94.19 96 ASP A C 1
ATOM 760 O O . ASP A 1 96 ? 7.455 -11.475 1.996 1.00 94.19 96 ASP A O 1
ATOM 764 N N . THR A 1 97 ? 5.679 -10.586 0.938 1.00 96.81 97 THR A N 1
ATOM 765 C CA . THR A 1 97 ? 4.937 -10.146 2.130 1.00 96.81 97 THR A CA 1
ATOM 766 C C . THR A 1 97 ? 3.417 -10.267 1.941 1.00 96.81 97 THR A C 1
ATOM 768 O O . THR A 1 97 ? 2.933 -10.676 0.882 1.00 96.81 97 THR A O 1
ATOM 771 N N . ASP A 1 98 ? 2.649 -9.936 2.979 1.00 97.62 98 ASP A N 1
ATOM 772 C CA . ASP A 1 98 ? 1.188 -9.910 2.966 1.00 97.62 98 ASP A CA 1
ATOM 773 C C . ASP A 1 98 ? 0.643 -8.475 2.819 1.00 97.62 98 ASP A C 1
ATOM 775 O O . ASP A 1 98 ? 1.198 -7.496 3.321 1.00 97.62 98 ASP A O 1
ATOM 779 N N . VAL A 1 99 ? -0.507 -8.368 2.155 1.00 98.12 99 VAL A N 1
ATOM 780 C CA . VAL A 1 99 ? -1.253 -7.131 1.908 1.00 98.12 99 VAL A CA 1
ATOM 781 C C . VAL A 1 99 ? -2.502 -7.127 2.782 1.00 98.12 99 VAL A C 1
ATOM 783 O O . VAL A 1 99 ? -3.403 -7.947 2.580 1.00 98.12 99 VAL A O 1
ATOM 786 N N . LEU A 1 100 ? -2.602 -6.198 3.734 1.00 98.00 100 LEU A N 1
ATOM 787 C CA . LEU A 1 100 ? -3.822 -5.994 4.519 1.00 98.00 100 LEU A CA 1
ATOM 788 C C . LEU A 1 100 ? -4.806 -5.106 3.754 1.00 98.00 100 LEU A C 1
ATOM 790 O O . LEU A 1 100 ? -4.428 -4.067 3.213 1.00 98.00 100 LEU A O 1
ATOM 794 N N . LEU A 1 101 ? -6.085 -5.491 3.725 1.00 97.94 101 LEU A N 1
ATOM 795 C CA . LEU A 1 101 ? -7.089 -4.775 2.934 1.00 97.94 101 LEU A CA 1
ATOM 796 C C . LEU A 1 101 ? -7.825 -3.697 3.730 1.00 97.94 101 LEU A C 1
ATOM 798 O O . LEU A 1 101 ? -8.372 -3.968 4.803 1.00 97.94 101 LEU A O 1
ATOM 802 N N . PHE A 1 102 ? -7.920 -2.505 3.147 1.00 98.50 102 PHE A N 1
ATOM 803 C CA . PHE A 1 102 ? -8.615 -1.350 3.704 1.00 98.50 102 PHE A CA 1
ATOM 804 C C . PHE A 1 102 ? -9.545 -0.723 2.669 1.00 98.50 102 PHE A C 1
ATOM 806 O O . PHE A 1 102 ? -9.257 -0.677 1.473 1.00 98.50 102 PHE A O 1
ATOM 813 N N . PHE A 1 103 ? -10.677 -0.213 3.141 1.00 98.56 103 PHE A N 1
ATOM 814 C CA . PHE A 1 103 ? -11.716 0.353 2.294 1.00 98.56 103 PHE A CA 1
ATOM 815 C C . PHE A 1 103 ? -12.126 1.735 2.790 1.00 98.56 103 PHE A C 1
ATOM 817 O O . PHE A 1 103 ? -12.300 1.949 3.989 1.00 98.56 103 PHE A O 1
ATOM 824 N N . SER A 1 104 ? -12.343 2.661 1.864 1.00 98.50 104 SER A N 1
ATOM 825 C CA . SER A 1 104 ? -12.791 4.027 2.147 1.00 98.50 104 SER A CA 1
ATOM 826 C C . SER A 1 104 ? -14.290 4.112 2.448 1.00 98.50 104 SER A C 1
ATOM 828 O O . SER A 1 104 ? -14.792 5.150 2.879 1.00 98.50 104 SER A O 1
ATOM 830 N N . SER A 1 105 ? -15.036 3.023 2.219 1.00 98.19 105 SER A N 1
ATOM 831 C CA . SER A 1 105 ? -16.466 2.935 2.517 1.00 98.19 105 SER A CA 1
ATOM 832 C C . SER A 1 105 ? -16.900 1.536 2.945 1.00 98.19 105 SER A C 1
ATOM 834 O O . SER A 1 105 ? -16.329 0.513 2.553 1.00 98.19 105 SER A O 1
ATOM 836 N N . ARG A 1 106 ? -17.998 1.493 3.704 1.00 97.94 106 ARG A N 1
ATOM 837 C CA . ARG A 1 106 ? -18.639 0.250 4.141 1.00 97.94 106 ARG A CA 1
ATOM 838 C C . ARG A 1 106 ? -19.108 -0.603 2.964 1.00 97.94 106 ARG A C 1
ATOM 840 O O . ARG A 1 106 ? -19.059 -1.830 3.030 1.00 97.94 106 ARG A O 1
ATOM 847 N N . GLU A 1 107 ? -19.602 0.035 1.909 1.00 97.75 107 GLU A N 1
ATOM 848 C CA . GLU A 1 107 ? -20.112 -0.621 0.708 1.00 97.75 107 GLU A CA 1
ATOM 849 C C . GLU A 1 107 ? -19.004 -1.366 -0.041 1.00 97.75 107 GLU A C 1
ATOM 851 O O . GLU A 1 107 ? -19.230 -2.500 -0.467 1.00 97.75 107 GLU A O 1
ATOM 856 N N . LEU A 1 108 ? -17.812 -0.769 -0.149 1.00 97.81 108 LEU A N 1
ATOM 857 C CA . LEU A 1 108 ? -16.649 -1.403 -0.776 1.00 97.81 108 LEU A CA 1
ATOM 858 C C . LEU A 1 108 ? -16.166 -2.607 0.041 1.00 97.81 108 LEU A C 1
ATOM 860 O O . LEU A 1 108 ? -16.035 -3.697 -0.515 1.00 97.81 108 LEU A O 1
ATOM 864 N N . ALA A 1 109 ? -16.053 -2.466 1.367 1.00 97.44 109 ALA A N 1
ATOM 865 C CA . ALA A 1 109 ? -15.722 -3.592 2.245 1.00 97.44 109 ALA A CA 1
ATOM 866 C C . ALA A 1 109 ? -16.725 -4.751 2.092 1.00 97.44 109 ALA A C 1
ATOM 868 O O . ALA A 1 109 ? -16.345 -5.911 1.941 1.00 97.44 109 ALA A O 1
ATOM 869 N N . LEU A 1 110 ? -18.030 -4.452 2.069 1.00 97.19 110 LEU A N 1
ATOM 870 C CA . LEU A 1 110 ? -19.066 -5.469 1.867 1.00 97.19 110 LEU A CA 1
ATOM 871 C C . LEU A 1 110 ? -18.990 -6.147 0.495 1.00 97.19 110 LEU A C 1
ATOM 873 O O . LEU A 1 110 ? -19.318 -7.330 0.400 1.00 97.19 110 LEU A O 1
ATOM 877 N N . ALA A 1 111 ? -18.589 -5.428 -0.554 1.00 96.81 111 ALA A N 1
ATOM 878 C CA . ALA A 1 111 ? -18.447 -5.995 -1.892 1.00 96.81 111 ALA A CA 1
ATOM 879 C C . ALA A 1 111 ? -17.318 -7.039 -1.960 1.00 96.81 111 ALA A C 1
ATOM 881 O O . ALA A 1 111 ? -17.421 -8.001 -2.722 1.00 96.81 111 ALA A O 1
ATOM 882 N N . CYS A 1 112 ? -16.293 -6.888 -1.119 1.00 95.75 112 CYS A N 1
ATOM 883 C CA . CYS A 1 112 ? -15.166 -7.815 -0.984 1.00 95.75 112 CYS A CA 1
ATOM 884 C C . CYS A 1 112 ? -15.412 -8.956 0.005 1.00 95.75 112 CYS A C 1
ATOM 886 O O . CYS A 1 112 ? -14.568 -9.836 0.159 1.00 95.75 112 CYS A O 1
ATOM 888 N N . ARG A 1 113 ? -16.588 -9.006 0.637 1.00 94.94 113 ARG A N 1
ATOM 889 C CA . ARG A 1 113 ? -16.994 -10.089 1.538 1.00 94.94 113 ARG A CA 1
ATOM 890 C C . ARG A 1 113 ? -17.389 -11.351 0.753 1.00 94.94 113 ARG A C 1
ATOM 892 O O . ARG A 1 113 ? -18.549 -11.770 0.728 1.00 94.94 113 ARG A O 1
ATOM 899 N N . VAL A 1 114 ? -16.414 -11.944 0.072 1.00 93.56 114 VAL A N 1
ATOM 900 C CA . VAL A 1 114 ? -16.550 -13.088 -0.840 1.00 93.56 114 VAL A CA 1
ATOM 901 C C . VAL A 1 114 ? -15.483 -14.145 -0.546 1.00 93.56 114 VAL A C 1
ATOM 903 O O . VAL A 1 114 ? -14.534 -13.893 0.186 1.00 93.56 114 VAL A O 1
ATOM 906 N N . LYS A 1 115 ? -15.623 -15.339 -1.139 1.00 90.75 115 LYS A N 1
ATOM 907 C CA . LYS A 1 115 ? -14.658 -16.449 -1.018 1.00 90.75 115 LYS A CA 1
ATOM 908 C C . LYS A 1 115 ? -14.295 -16.736 0.451 1.00 90.75 115 LYS A C 1
ATOM 910 O O . LYS A 1 115 ? -15.169 -17.149 1.206 1.00 90.75 115 LYS A O 1
ATOM 915 N N . GLU A 1 116 ? -13.037 -16.550 0.839 1.00 90.31 116 GLU A N 1
ATOM 916 C CA . GLU A 1 116 ? -12.523 -16.837 2.181 1.00 90.31 116 GLU A CA 1
ATOM 917 C C . GLU A 1 116 ? -12.994 -15.836 3.246 1.00 90.31 116 GLU A C 1
ATOM 919 O O . GLU A 1 116 ? -13.101 -16.199 4.414 1.00 90.31 116 GLU A O 1
ATOM 924 N N . TRP A 1 117 ? -13.402 -14.630 2.840 1.00 95.06 117 TRP A N 1
ATOM 925 C CA . TRP A 1 117 ? -13.958 -13.605 3.730 1.00 95.06 117 TRP A CA 1
ATOM 926 C C . TRP A 1 117 ? -15.489 -13.549 3.686 1.00 95.06 117 TRP A C 1
ATOM 928 O O . TRP A 1 117 ? -16.093 -12.598 4.175 1.00 95.06 117 TRP A O 1
ATOM 938 N N . ALA A 1 118 ? -16.160 -14.553 3.107 1.00 94.25 118 ALA A N 1
ATOM 939 C CA . ALA A 1 118 ? -17.620 -14.565 2.960 1.00 94.25 118 ALA A CA 1
ATOM 940 C C . ALA A 1 118 ? -18.377 -14.447 4.299 1.00 94.25 118 ALA A C 1
ATOM 942 O O . ALA A 1 118 ? -19.495 -13.922 4.338 1.00 94.25 118 ALA A O 1
ATOM 943 N N . ASP A 1 119 ? -17.761 -14.879 5.398 1.00 94.62 119 ASP A N 1
ATOM 944 C CA . ASP A 1 119 ? -18.327 -14.809 6.748 1.00 94.62 119 ASP A CA 1
ATOM 945 C C . ASP A 1 119 ? -17.708 -13.698 7.616 1.00 94.62 119 ASP A C 1
ATOM 947 O O . ASP A 1 119 ? -18.106 -13.547 8.768 1.00 94.62 119 ASP A O 1
ATOM 951 N N . TYR A 1 120 ? -16.799 -12.883 7.067 1.00 96.75 120 TYR A N 1
ATOM 952 C CA . TYR A 1 120 ? -16.143 -11.807 7.814 1.00 96.75 120 TYR A CA 1
ATOM 953 C C . TYR A 1 120 ? -17.113 -10.667 8.150 1.00 96.75 120 TYR A C 1
ATOM 955 O O . TYR A 1 120 ? -18.091 -10.380 7.442 1.00 96.75 120 TYR A O 1
ATOM 963 N N . HIS A 1 121 ? -16.808 -9.982 9.244 1.00 95.75 121 HIS A N 1
ATOM 964 C CA . HIS A 1 121 ? -17.480 -8.780 9.700 1.00 95.75 121 HIS A CA 1
ATOM 965 C C . HIS A 1 121 ? -16.802 -7.535 9.140 1.00 95.75 121 HIS A C 1
ATOM 967 O O . HIS A 1 121 ? -15.582 -7.478 9.039 1.00 95.75 121 HIS A O 1
ATOM 973 N N . VAL A 1 122 ? -17.603 -6.517 8.816 1.00 97.00 122 VAL A N 1
ATOM 974 C CA . VAL A 1 122 ? -17.059 -5.194 8.499 1.00 97.00 122 VAL A CA 1
ATOM 975 C C . VAL A 1 122 ? -16.711 -4.486 9.799 1.00 97.00 122 VAL A C 1
ATOM 977 O O . VAL A 1 122 ? -17.588 -4.336 10.657 1.00 97.00 122 VAL A O 1
ATOM 980 N N . ILE A 1 123 ? -15.463 -4.047 9.912 1.00 97.44 123 ILE A N 1
ATOM 981 C CA . ILE A 1 123 ? -14.933 -3.283 11.040 1.00 97.44 123 ILE A CA 1
ATOM 982 C C . ILE A 1 123 ? -14.824 -1.817 10.632 1.00 97.44 123 ILE A C 1
ATOM 984 O O . ILE A 1 123 ? -14.407 -1.514 9.517 1.00 97.44 123 ILE A O 1
ATOM 988 N N . GLU A 1 124 ? -15.225 -0.923 11.533 1.00 97.50 124 GLU A N 1
ATOM 989 C CA . GLU A 1 124 ? -15.033 0.522 11.407 1.00 97.50 124 GLU A CA 1
ATOM 990 C C . GLU A 1 124 ? -13.808 0.911 12.236 1.00 97.50 124 GLU A C 1
ATOM 992 O O . GLU A 1 124 ? -13.765 0.671 13.445 1.00 97.50 124 GLU A O 1
ATOM 997 N N . LEU A 1 125 ? -12.812 1.496 11.584 1.00 97.12 125 LEU A N 1
ATOM 998 C CA . LEU A 1 125 ? -11.542 1.896 12.166 1.00 97.12 125 LEU A CA 1
ATOM 999 C C . LEU A 1 125 ? -11.430 3.425 12.094 1.00 97.12 125 LEU A C 1
ATOM 1001 O O . LEU A 1 125 ? -11.436 3.973 10.997 1.00 97.12 125 LEU A O 1
ATOM 1005 N N . PRO A 1 126 ? -11.329 4.148 13.222 1.00 98.25 126 PRO A N 1
ATOM 1006 C CA . PRO A 1 126 ? -11.097 5.590 13.186 1.00 98.25 126 PRO A CA 1
ATOM 1007 C C . PRO A 1 126 ? -9.826 5.929 12.403 1.00 98.25 126 PRO A C 1
ATOM 1009 O O . PRO A 1 126 ? -8.793 5.305 12.649 1.00 98.25 126 PRO A O 1
ATOM 1012 N N . VAL A 1 127 ? -9.885 6.935 11.523 1.00 98.00 127 VAL A N 1
ATOM 1013 C CA . VAL A 1 127 ? -8.725 7.359 10.713 1.00 98.00 127 VAL A CA 1
ATOM 1014 C C . VAL A 1 127 ? -7.502 7.662 11.579 1.00 98.00 127 VAL A C 1
ATOM 1016 O O . VAL A 1 127 ? -6.411 7.210 11.269 1.00 98.00 127 VAL A O 1
ATOM 1019 N N . GLU A 1 128 ? -7.689 8.302 12.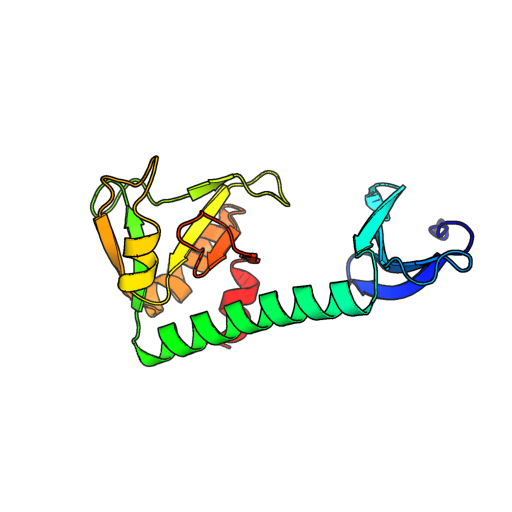734 1.00 97.94 128 GLU A N 1
ATOM 1020 C CA . GLU A 1 128 ? -6.601 8.567 13.684 1.00 97.94 128 GLU A CA 1
ATOM 1021 C C . GLU A 1 128 ? -5.885 7.279 14.115 1.00 97.94 128 GLU A C 1
ATOM 1023 O O . GLU A 1 128 ? -4.664 7.204 14.154 1.00 97.94 128 GLU A O 1
ATOM 1028 N N . LEU A 1 129 ? -6.650 6.224 14.414 1.00 97.69 129 LEU A N 1
ATOM 1029 C CA . LEU A 1 129 ? -6.082 4.943 14.821 1.00 97.69 129 LEU A CA 1
ATOM 1030 C C . LEU A 1 129 ? -5.382 4.250 13.646 1.00 97.69 129 LEU A C 1
ATOM 1032 O O . LEU A 1 129 ? -4.373 3.574 13.853 1.00 97.69 129 LEU A O 1
ATOM 1036 N N . PHE A 1 130 ? -5.918 4.413 12.437 1.00 97.94 130 PHE A N 1
ATOM 1037 C CA . PHE A 1 130 ? -5.296 3.917 11.220 1.00 97.94 130 PHE A CA 1
ATOM 1038 C C . PHE A 1 130 ? -3.926 4.577 10.990 1.00 97.94 130 PHE A C 1
ATOM 1040 O O . PHE A 1 130 ? -2.921 3.872 10.916 1.00 97.94 130 PHE A O 1
ATOM 1047 N N . LEU A 1 131 ? -3.868 5.911 11.001 1.00 98.12 131 LEU A N 1
ATOM 1048 C CA . LEU A 1 131 ? -2.648 6.685 10.754 1.00 98.12 131 LEU A CA 1
ATOM 1049 C C . LEU A 1 131 ? -1.624 6.566 11.893 1.00 98.12 131 LEU A C 1
ATOM 1051 O O . LEU A 1 131 ? -0.448 6.341 11.644 1.00 98.12 131 LEU A O 1
ATOM 1055 N N . GLU A 1 132 ? -2.040 6.675 13.157 1.00 98.00 132 GLU A N 1
ATOM 1056 C CA . GLU A 1 132 ? -1.093 6.724 14.284 1.00 98.00 132 GLU A CA 1
ATOM 1057 C C . GLU A 1 132 ? -0.633 5.345 14.774 1.00 98.00 132 GLU A C 1
ATOM 1059 O O . GLU A 1 132 ? 0.322 5.251 15.552 1.00 98.00 132 GLU A O 1
ATOM 1064 N N . ARG A 1 133 ? -1.338 4.264 14.409 1.00 97.25 133 ARG A N 1
ATOM 1065 C CA . ARG A 1 133 ? -1.007 2.914 14.895 1.00 97.25 133 ARG A CA 1
ATOM 1066 C C . ARG A 1 133 ? -0.937 1.858 13.820 1.00 97.25 133 ARG A C 1
ATOM 1068 O O . ARG A 1 133 ? 0.010 1.085 13.850 1.00 97.25 133 ARG A O 1
ATOM 1075 N N . TRP A 1 134 ? -1.931 1.757 12.945 1.00 97.62 134 TRP A N 1
ATOM 1076 C CA . TRP A 1 134 ? -1.927 0.673 11.963 1.00 97.62 134 TRP A CA 1
ATOM 1077 C C . TRP A 1 134 ? -0.803 0.854 10.956 1.00 97.62 134 TRP A C 1
ATOM 1079 O O . TRP A 1 134 ? 0.044 -0.026 10.883 1.00 97.62 134 TRP A O 1
ATOM 1089 N N . LEU A 1 135 ? -0.738 1.997 10.270 1.00 98.31 135 LEU A N 1
ATOM 1090 C CA . LEU A 1 135 ? 0.292 2.231 9.256 1.00 98.31 135 LEU A CA 1
ATOM 1091 C C . LEU A 1 135 ? 1.725 2.114 9.819 1.00 98.31 135 LEU A C 1
ATOM 1093 O O . LEU A 1 135 ? 2.510 1.376 9.229 1.00 98.31 135 LEU A O 1
ATOM 1097 N N . PRO A 1 136 ? 2.076 2.701 10.986 1.00 98.12 136 PRO A N 1
ATOM 1098 C CA . PRO A 1 136 ? 3.412 2.531 11.558 1.00 98.12 136 PRO A CA 1
ATOM 1099 C C . PRO A 1 136 ? 3.743 1.084 11.942 1.00 98.12 136 PRO A C 1
ATOM 1101 O O . PRO A 1 136 ? 4.827 0.611 11.625 1.00 98.12 136 PRO A O 1
ATOM 1104 N N . ASN A 1 137 ? 2.817 0.359 12.587 1.00 98.00 137 ASN A N 1
ATOM 1105 C CA . ASN A 1 137 ? 3.071 -1.041 12.950 1.00 98.00 137 ASN A CA 1
ATOM 1106 C C . ASN A 1 137 ? 3.163 -1.934 11.705 1.00 98.00 137 ASN A C 1
ATOM 1108 O O . ASN A 1 137 ? 3.965 -2.855 11.682 1.00 98.00 137 ASN A O 1
ATOM 1112 N N . MET A 1 138 ? 2.361 -1.662 10.671 1.00 97.88 138 MET A N 1
ATOM 1113 C CA . MET A 1 138 ? 2.456 -2.375 9.397 1.00 97.88 138 MET A CA 1
ATOM 1114 C C . 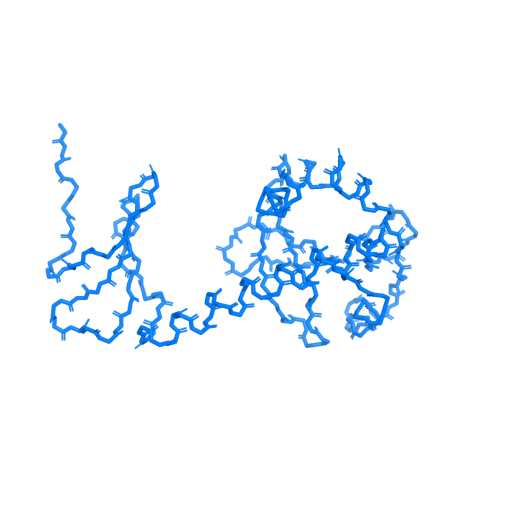MET A 1 138 ? 3.799 -2.130 8.717 1.00 97.88 138 MET A C 1
ATOM 1116 O O . MET A 1 138 ? 4.378 -3.071 8.193 1.00 97.88 138 MET A O 1
ATOM 1120 N N . SER A 1 139 ? 4.310 -0.898 8.769 1.00 97.50 139 SER A N 1
ATOM 1121 C CA . SER A 1 139 ? 5.644 -0.578 8.262 1.00 97.50 139 SER A CA 1
ATOM 1122 C C . SER A 1 139 ? 6.738 -1.324 9.033 1.00 97.50 139 SER A C 1
ATOM 1124 O O . SER A 1 139 ? 7.656 -1.852 8.414 1.00 97.50 139 SER A O 1
ATOM 1126 N N . ASP A 1 140 ? 6.631 -1.407 10.366 1.00 97.94 140 ASP A N 1
ATOM 1127 C CA . ASP A 1 140 ? 7.559 -2.179 11.209 1.00 97.94 140 ASP A CA 1
ATOM 1128 C C . ASP A 1 140 ? 7.503 -3.693 10.913 1.00 97.94 140 ASP A C 1
ATOM 1130 O O . ASP A 1 140 ? 8.516 -4.384 11.042 1.00 97.94 140 ASP A O 1
ATOM 1134 N N . ASP A 1 141 ? 6.327 -4.198 10.527 1.00 97.31 141 ASP A N 1
ATOM 1135 C CA . ASP A 1 141 ? 6.072 -5.601 10.179 1.00 97.31 141 ASP A CA 1
ATOM 1136 C C . ASP A 1 141 ? 6.283 -5.906 8.676 1.00 97.31 141 ASP A C 1
ATOM 1138 O O . ASP A 1 141 ? 6.022 -7.031 8.249 1.00 97.31 141 ASP A O 1
ATOM 1142 N N . GLU A 1 142 ? 6.758 -4.936 7.881 1.00 96.81 142 GLU A N 1
ATOM 1143 C CA . GLU A 1 142 ? 6.995 -5.050 6.428 1.00 96.81 142 GLU A CA 1
ATOM 1144 C C . GLU A 1 142 ? 5.734 -5.460 5.629 1.00 96.81 142 GLU A C 1
ATOM 1146 O O . GLU A 1 142 ? 5.817 -6.187 4.641 1.00 96.81 142 GLU A O 1
ATOM 1151 N N . LEU A 1 143 ? 4.546 -5.020 6.064 1.00 97.88 143 LEU A N 1
ATOM 1152 C CA . LEU A 1 143 ? 3.251 -5.310 5.432 1.00 97.88 143 LEU A CA 1
ATOM 1153 C C . LEU A 1 143 ? 2.793 -4.190 4.491 1.00 97.88 143 LEU A C 1
ATOM 1155 O O . LEU A 1 143 ? 2.979 -3.006 4.774 1.00 97.88 143 LEU A O 1
ATOM 1159 N N . LEU A 1 144 ? 2.062 -4.568 3.440 1.00 98.38 144 LEU A N 1
ATOM 1160 C CA . LEU A 1 144 ? 1.500 -3.636 2.458 1.00 98.38 144 LEU A CA 1
ATOM 1161 C C . LEU A 1 144 ? 0.012 -3.348 2.701 1.00 98.38 144 LEU A C 1
ATOM 1163 O O . LEU A 1 144 ? -0.712 -4.115 3.344 1.00 98.38 144 LEU A O 1
ATOM 1167 N N . CYS A 1 145 ? -0.469 -2.242 2.135 1.00 98.19 145 CYS A N 1
ATOM 1168 C CA . CYS A 1 145 ? -1.866 -1.819 2.169 1.00 98.19 145 CYS A CA 1
ATOM 1169 C C . CYS A 1 145 ? -2.553 -2.045 0.818 1.00 98.19 145 CYS A C 1
ATOM 1171 O O . CYS A 1 145 ? -2.148 -1.486 -0.198 1.00 98.19 145 CYS A O 1
ATOM 1173 N N . GLY A 1 146 ? -3.653 -2.794 0.808 1.00 98.12 146 GLY A N 1
ATOM 1174 C CA . GLY A 1 146 ? -4.539 -2.921 -0.348 1.00 98.12 146 GLY A CA 1
ATOM 1175 C C . GLY A 1 146 ? -5.727 -1.977 -0.213 1.00 98.12 146 GLY A C 1
ATOM 1176 O O . GLY A 1 146 ? -6.596 -2.207 0.629 1.00 98.12 146 GLY A O 1
ATOM 1177 N N . LEU A 1 147 ? -5.778 -0.922 -1.029 1.00 98.12 147 LEU A N 1
ATOM 1178 C CA . LEU A 1 147 ? -6.794 0.130 -0.919 1.00 98.12 147 LEU A CA 1
ATOM 1179 C C . LEU A 1 147 ? -7.945 -0.090 -1.901 1.00 98.12 147 LEU A C 1
ATOM 1181 O O . LEU A 1 147 ? -7.726 -0.231 -3.103 1.00 98.12 147 LEU A O 1
ATOM 1185 N N . ASP A 1 148 ? -9.179 -0.099 -1.390 1.00 97.88 148 ASP A N 1
ATOM 1186 C CA . ASP A 1 148 ? -10.414 -0.129 -2.189 1.00 97.88 148 ASP A CA 1
ATOM 1187 C C . ASP A 1 148 ? -10.436 -1.213 -3.281 1.00 97.88 148 ASP A C 1
ATOM 1189 O O . ASP A 1 148 ? -10.975 -1.025 -4.377 1.00 97.88 148 ASP A O 1
ATOM 1193 N N . TRP A 1 149 ? -9.880 -2.386 -2.965 1.00 96.88 149 TRP A N 1
ATOM 1194 C CA . TRP A 1 149 ? -9.888 -3.528 -3.873 1.00 96.88 149 TRP A CA 1
ATOM 1195 C C . TRP A 1 149 ? -11.310 -3.852 -4.338 1.00 96.88 149 TRP A C 1
ATOM 1197 O O . TRP A 1 149 ? -12.290 -3.737 -3.597 1.00 96.88 149 TRP A O 1
ATOM 1207 N N . SER A 1 150 ? -11.423 -4.265 -5.597 1.00 94.75 150 SER A N 1
ATOM 1208 C CA . SER A 1 150 ? -12.706 -4.617 -6.202 1.00 94.75 150 SER A CA 1
ATOM 1209 C C . SER A 1 150 ? -13.245 -5.947 -5.665 1.00 94.75 150 SER A C 1
ATOM 1211 O O . SER A 1 150 ? -12.504 -6.770 -5.132 1.00 94.75 150 SER A O 1
ATOM 1213 N N . SER A 1 151 ? -14.528 -6.240 -5.907 1.00 92.62 151 SER A N 1
ATOM 1214 C CA . SER A 1 151 ? -15.146 -7.528 -5.537 1.00 92.62 151 SER A CA 1
ATOM 1215 C C . SER A 1 151 ? -14.518 -8.753 -6.221 1.00 92.62 151 SER A C 1
ATOM 1217 O O . SER A 1 151 ? -14.821 -9.890 -5.856 1.00 92.62 151 SER A O 1
ATOM 1219 N N . GLU A 1 152 ? -13.680 -8.545 -7.242 1.00 93.00 152 GLU A N 1
ATOM 1220 C CA . GLU A 1 152 ? -12.877 -9.606 -7.863 1.00 93.00 152 GLU A CA 1
ATOM 1221 C C . GLU A 1 152 ? -11.551 -9.866 -7.126 1.00 93.00 152 GLU A C 1
ATOM 1223 O O . GLU A 1 152 ? -10.850 -10.816 -7.472 1.00 93.00 152 GLU A O 1
ATOM 1228 N N . LEU A 1 153 ? -11.279 -9.106 -6.057 1.00 90.19 153 LEU A N 1
ATOM 1229 C CA . LEU A 1 153 ? -10.050 -9.094 -5.257 1.00 90.19 153 LEU A CA 1
ATOM 1230 C C . LEU A 1 153 ? -8.837 -8.638 -6.069 1.00 90.19 153 LEU A C 1
ATOM 1232 O O . LEU A 1 153 ? -7.791 -9.274 -6.064 1.00 90.19 153 LEU A O 1
ATOM 1236 N N . VAL A 1 154 ? -9.032 -7.549 -6.811 1.00 92.06 154 VAL A N 1
ATOM 1237 C CA . VAL A 1 154 ? -8.005 -6.898 -7.628 1.00 92.06 154 VAL A CA 1
ATOM 1238 C C . VAL A 1 154 ? -7.947 -5.428 -7.240 1.00 92.06 154 VAL A C 1
ATOM 1240 O O . VAL A 1 154 ? -8.996 -4.771 -7.202 1.00 92.06 154 VAL A O 1
ATOM 1243 N N . GLY A 1 155 ? -6.737 -4.933 -6.999 1.00 94.56 155 GLY A N 1
ATOM 1244 C CA . GLY A 1 155 ? -6.420 -3.535 -6.734 1.00 94.56 155 GLY A CA 1
ATOM 1245 C C . GLY A 1 155 ? -4.908 -3.323 -6.664 1.00 94.56 155 GLY A C 1
ATOM 1246 O O . GLY A 1 155 ? -4.145 -4.227 -7.002 1.00 94.56 155 GLY A O 1
ATOM 1247 N N . PHE A 1 156 ? -4.505 -2.123 -6.259 1.00 96.06 156 PHE A N 1
ATOM 1248 C CA . PHE A 1 156 ? -3.103 -1.754 -6.068 1.00 96.06 156 PHE A CA 1
ATOM 1249 C C . PHE A 1 156 ? -2.649 -2.030 -4.630 1.00 96.06 156 PHE A C 1
ATOM 1251 O O . PHE A 1 156 ? -3.477 -2.147 -3.717 1.00 96.06 156 PHE A O 1
ATOM 1258 N N . GLU A 1 157 ? -1.338 -2.155 -4.461 1.00 96.69 157 GLU A N 1
ATOM 1259 C CA . GLU A 1 157 ? -0.648 -2.421 -3.200 1.00 96.69 157 GLU A CA 1
ATOM 1260 C C . GLU A 1 157 ? 0.239 -1.211 -2.898 1.00 96.69 157 GLU A C 1
ATOM 1262 O O . GLU A 1 157 ? 0.942 -0.744 -3.789 1.00 96.69 157 GLU A O 1
ATOM 1267 N N . TYR A 1 158 ? 0.174 -0.685 -1.678 1.00 97.19 158 TYR A N 1
ATOM 1268 C CA . TYR A 1 158 ? 0.868 0.543 -1.292 1.00 97.19 158 TYR A CA 1
ATOM 1269 C C . TYR A 1 158 ? 1.674 0.332 -0.020 1.00 97.19 158 TYR A C 1
ATOM 1271 O O . TYR A 1 158 ? 1.187 -0.295 0.927 1.00 97.19 158 TYR A O 1
ATOM 1279 N N . ASP A 1 159 ? 2.849 0.950 0.040 1.00 97.31 159 ASP A N 1
ATOM 1280 C CA . ASP A 1 159 ? 3.581 1.096 1.290 1.00 97.31 159 ASP A CA 1
ATOM 1281 C C . ASP A 1 159 ? 2.766 1.916 2.301 1.00 97.31 159 ASP A C 1
ATOM 1283 O O . ASP A 1 159 ? 2.176 2.946 1.938 1.00 97.31 159 ASP A O 1
ATOM 1287 N N . PRO A 1 160 ? 2.762 1.534 3.591 1.00 98.00 160 PRO A N 1
ATOM 1288 C CA . PRO A 1 160 ? 2.131 2.334 4.635 1.00 98.00 160 PRO A CA 1
ATOM 1289 C C . PRO A 1 160 ? 2.636 3.785 4.678 1.00 98.00 160 PRO A C 1
ATOM 1291 O O . PRO A 1 160 ? 1.854 4.702 4.931 1.00 98.00 160 PRO A O 1
ATOM 1294 N N . GLU A 1 161 ? 3.920 4.000 4.383 1.00 97.38 161 GLU A N 1
ATOM 1295 C CA . GLU A 1 161 ? 4.555 5.322 4.330 1.00 97.38 161 GLU A CA 1
ATOM 1296 C C . GLU A 1 161 ? 3.959 6.208 3.230 1.00 97.38 161 GLU A C 1
ATOM 1298 O O . GLU A 1 161 ? 3.676 7.375 3.483 1.00 97.38 161 GLU A O 1
ATOM 1303 N N . THR A 1 162 ? 3.662 5.651 2.050 1.00 96.69 162 THR A N 1
ATOM 1304 C CA . THR A 1 162 ? 3.046 6.405 0.939 1.00 96.69 162 THR A CA 1
ATOM 1305 C C . THR A 1 162 ? 1.677 6.960 1.334 1.00 96.69 162 THR A C 1
ATOM 1307 O O . THR A 1 162 ? 1.310 8.076 0.966 1.00 96.69 162 THR A O 1
ATOM 1310 N N . ILE A 1 163 ? 0.911 6.194 2.115 1.00 97.94 163 ILE A N 1
ATOM 1311 C CA . ILE A 1 163 ? -0.390 6.640 2.616 1.00 97.94 163 ILE A CA 1
ATOM 1312 C C . ILE A 1 163 ? -0.201 7.722 3.681 1.00 97.94 163 ILE A C 1
ATOM 1314 O O . ILE A 1 163 ? -0.915 8.718 3.647 1.00 97.94 163 ILE A O 1
ATOM 1318 N N . LEU A 1 164 ? 0.754 7.555 4.604 1.00 97.00 164 LEU A N 1
ATOM 1319 C CA . LEU A 1 164 ? 1.067 8.566 5.621 1.00 97.00 164 LEU A CA 1
ATOM 1320 C C . LEU A 1 164 ? 1.480 9.899 4.990 1.00 97.00 164 LEU A C 1
ATOM 1322 O O . LEU A 1 164 ? 0.928 10.927 5.369 1.00 97.00 164 LEU A O 1
ATOM 1326 N N . GLU A 1 165 ? 2.375 9.872 4.000 1.00 96.38 165 GLU A N 1
ATOM 1327 C CA . GLU A 1 165 ? 2.850 11.060 3.279 1.00 96.38 165 GLU A CA 1
ATOM 1328 C C . GLU A 1 165 ? 1.715 11.854 2.620 1.00 96.38 165 GLU A C 1
ATOM 1330 O O . GLU A 1 165 ? 1.804 13.075 2.520 1.00 96.38 165 GLU A O 1
ATOM 1335 N N . TYR A 1 166 ? 0.627 11.197 2.199 1.00 96.12 166 TYR A N 1
ATOM 1336 C CA . TYR A 1 166 ? -0.538 11.895 1.650 1.00 96.12 166 TYR A CA 1
ATOM 1337 C C . TYR A 1 166 ? -1.220 12.807 2.689 1.00 96.12 166 TYR A C 1
ATOM 1339 O O . TYR A 1 166 ? -1.771 13.847 2.328 1.00 96.12 166 TYR A O 1
ATOM 1347 N N . PHE A 1 167 ? -1.205 12.424 3.971 1.00 93.19 167 PHE A N 1
ATOM 1348 C CA . PHE A 1 167 ? -1.868 13.156 5.058 1.00 93.19 167 PHE A CA 1
ATOM 1349 C C . PHE A 1 167 ? -0.969 14.201 5.753 1.00 93.19 167 PHE A C 1
ATOM 1351 O O . PHE A 1 167 ? -1.441 14.871 6.678 1.00 93.19 167 PHE A O 1
ATOM 1358 N N . GLU A 1 168 ? 0.294 14.355 5.336 1.00 87.56 168 GLU A N 1
ATOM 1359 C CA . GLU A 1 168 ? 1.250 15.350 5.869 1.00 87.56 168 GLU A CA 1
ATOM 1360 C C . GLU A 1 168 ? 1.225 16.700 5.124 1.00 87.56 168 GLU A C 1
ATOM 1362 O O . GLU A 1 168 ? 1.287 17.750 5.818 1.00 87.56 168 GLU A O 1
#

S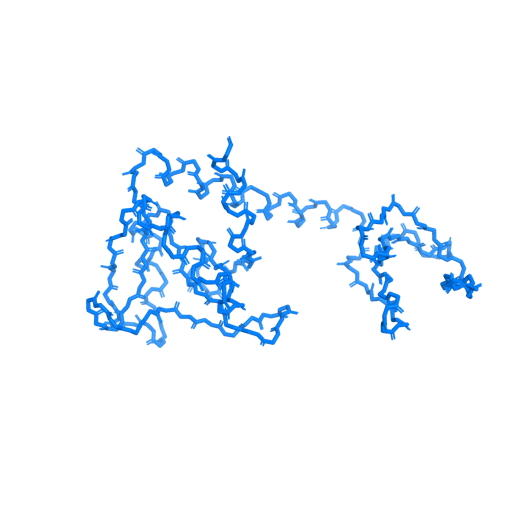equence (168 aa):
MKQEELPEGFVTLATNGSGDELGFLKDDRETIYAWWHELDELQVAALSFEAFVEVTQAESDVLETFCERVEENGLVFGLSAEQDEGWAYAPSHVEDTDVLLFFSSRELALACRVKEWADYHVIELPVELFLERWLPNMSDDELLCGLDWSSELVGFEYDPETILEYFE

Radius of gyration: 18.77 Å; Cα contacts (8 Å, |Δi|>4): 295; chains: 1; bounding box: 54×32×48 Å

pLDDT: mean 92.83, std 8.58, range [42.25, 98.69]

Foldseek 3Di:
DPPLDDPPQWDFPDADPVGKGWTAGNVQHAWIWIQDSVVNDIGTPDRGPVRNCVVVVQQVVLLVVLLVLCVVVQKKKFWALDQPHRTDWDQDPPDRAIEGEIESDPVLRCLLCDDPNVNTDMYIDGVCCCQVPVLVVCLVVVYWYFYSAGSVRDGDTHRSVVSNVVVD

Nearest PDB structures (foldseek):
  4ev1-assembly1_A  TM=4.774E-01  e=2.269E-03  Anabaena sp.
  7jr9-assembly1_B  TM=5.207E-01  e=2.601E+00  Chlamydomonas reinhardtii

Secondary structure (DSSP, 8-state):
----PPPTTEEEEEE-SSS-EEEEETTEEEEEEEEETTTTEEEEEESSHHHHHHHHHHHHHHHHHHHHHHHHHSEEEEEESSSSS-B-EEE-SSSSSEEEEEBSSHHHHHHT--GGGTTPEEEEEEHHHIIIIIHHHHHHTT-EEEES--TTS---EE-HHHHHHHT-